Protein AF-W2PK69-F1 (afdb_monomer)

Nearest PDB structures (foldseek):
  5w3t-assembly1_A  TM=4.154E-01  e=2.601E-01  Ralstonia solanacearum
  5w3t-assembly3_C  TM=4.074E-01  e=2.775E-01  Ralstonia solanacearum
  5w3y-assembly3_C  TM=3.933E-01  e=2.437E-01  Ralstonia solanacearum
  5w3x-assembly1_A  TM=3.994E-01  e=4.367E-01  Ralstonia solanacearum
  8v41-assembly1_A  TM=4.795E-01  e=4.503E+00  Clostridioides difficile

Secondary structure (DSSP, 8-state):
-EEEEETTTEEEEEEEEGGGTEEEEE-TT--HHHHHHHHHHHHHHHHHH-TTPEEEEE-SSPP-SSS-HHHHHHHHHHHHHSTT-----SHHHHHHHHHHHHHHHHHS-PPP---HHHHHHHHHHHHHHT-PPPP---------------------------

Foldseek 3Di:
DDWDDDPVAAIWDWDQDPVQLEIETEGLAPDDVRSVVRQVVSVCVCVVPSVVHYYYYDPPPHDDPRHCRVLVRVVVVCPSVDPPPDSPPPPVVSVVSVVQVVCCVVPVDGDDDDDPVVVVVVVVVVVVVPDDDDPDDDDDDDDDDDDDDDDDDDDDDDDDDD

Mean predicted aligned error: 14.49 Å

InterPro domains:
  IPR003653 Ulp1 protease family, C-terminal catalytic domain [PF02902] (4-88)
  IPR038765 Papain-like cysteine peptidase superfamily [SSF54001] (2-108)

pLDDT: mean 77.82, std 23.51, range [29.45, 98.5]

Solvent-accessible surface area (backbone atoms only — not comparable to full-atom values): 10352 Å² total; per-residue (Å²): 114,46,80,43,74,44,92,91,72,48,42,31,30,37,40,69,41,74,95,76,36,34,33,37,25,36,31,28,73,67,44,66,75,60,42,49,54,35,49,52,54,50,48,51,50,22,74,75,76,36,71,86,38,49,82,40,84,50,75,79,76,64,61,86,80,90,75,53,35,62,60,48,45,52,46,54,56,48,49,75,73,38,83,87,55,81,87,71,72,48,73,69,46,46,53,51,50,54,49,51,51,53,48,23,74,75,64,78,44,83,76,84,82,83,51,77,70,54,56,54,50,54,53,50,52,52,54,59,73,65,57,72,80,80,80,82,79,79,87,77,90,83,84,90,86,88,84,88,83,91,79,90,86,81,84,85,92,80,83,85,89,135

Sequence (162 aa):
MVTLNFSNFHWCCVVIKVKEKRIYFYDPLNQGPYMNAAVDVATNLKISGLQDYDVIPQNNPLQFDGYSYGVYVCWMFIHKVVPGSPVDTSDKSLTRRRFNLFFYLLTSRLLPFEGPLQQTQLTQATRRKTRRPRAATRRFHRRRSRIKSISKAAAYALASLI

Organism: Phytophthora nicotianae (strain INRA-310) (NCBI:txid761204)

Structure (mmCIF, N/CA/C/O backbone):
data_AF-W2PK69-F1
#
_entry.id   AF-W2PK69-F1
#
loop_
_atom_site.group_PDB
_atom_site.id
_atom_site.type_symbol
_atom_site.label_atom_id
_atom_site.label_alt_id
_atom_site.label_comp_id
_atom_site.label_asym_id
_atom_site.label_entity_id
_atom_site.label_seq_id
_atom_site.pdbx_PDB_ins_code
_atom_site.Cartn_x
_atom_site.Cartn_y
_atom_site.Cartn_z
_atom_site.occupancy
_atom_site.B_iso_or_equiv
_atom_site.auth_seq_id
_atom_site.auth_comp_id
_atom_site.auth_asym_id
_atom_site.auth_atom_id
_atom_site.pdbx_PDB_model_num
ATOM 1 N N . MET A 1 1 ? -7.468 -5.101 4.036 1.00 92.06 1 MET A N 1
ATOM 2 C CA . MET A 1 1 ? -6.425 -4.493 3.180 1.00 92.06 1 MET A CA 1
ATOM 3 C C . MET A 1 1 ? -7.120 -3.987 1.939 1.00 92.06 1 MET A C 1
ATOM 5 O O . MET A 1 1 ? -7.999 -4.690 1.460 1.00 92.06 1 MET A O 1
ATOM 9 N N . VAL A 1 2 ? -6.782 -2.793 1.467 1.00 94.88 2 VAL A N 1
ATOM 10 C CA . VAL A 1 2 ? -7.432 -2.156 0.318 1.00 94.88 2 VAL A CA 1
ATOM 11 C C . VAL A 1 2 ? -6.346 -1.615 -0.600 1.00 94.88 2 VAL A C 1
ATOM 13 O O . VAL A 1 2 ? -5.473 -0.872 -0.153 1.00 94.88 2 VAL A O 1
ATOM 16 N N . THR A 1 3 ? -6.380 -2.007 -1.867 1.00 95.44 3 THR A N 1
ATOM 17 C CA . THR A 1 3 ? -5.537 -1.435 -2.919 1.00 95.44 3 THR A CA 1
ATOM 18 C C . THR A 1 3 ? -6.267 -0.269 -3.570 1.00 95.44 3 THR A C 1
ATOM 20 O O . THR A 1 3 ? -7.449 -0.394 -3.883 1.00 95.44 3 THR A O 1
ATOM 23 N N . LEU A 1 4 ? -5.566 0.834 -3.804 1.00 96.38 4 LEU A N 1
ATOM 24 C CA . LEU A 1 4 ? -6.075 2.003 -4.515 1.00 96.38 4 LEU A CA 1
ATOM 25 C C . LEU A 1 4 ? -5.355 2.085 -5.856 1.00 96.38 4 LEU A C 1
ATOM 27 O O . LEU A 1 4 ? -4.126 2.077 -5.877 1.00 96.38 4 LEU A O 1
ATOM 31 N N . ASN A 1 5 ? -6.112 2.133 -6.949 1.00 95.94 5 ASN A N 1
ATOM 32 C CA . ASN A 1 5 ? -5.576 2.295 -8.295 1.00 95.94 5 ASN A CA 1
ATOM 33 C C . ASN A 1 5 ? -5.953 3.679 -8.825 1.00 95.94 5 ASN A C 1
ATOM 35 O O . ASN A 1 5 ? -7.130 4.041 -8.814 1.00 95.94 5 ASN A O 1
ATOM 39 N N . PHE A 1 6 ? -4.961 4.418 -9.309 1.00 93.62 6 PHE A N 1
ATOM 40 C CA . PHE A 1 6 ? -5.146 5.716 -9.940 1.00 93.62 6 PHE A CA 1
ATOM 41 C C . PHE A 1 6 ? -4.736 5.651 -11.406 1.00 93.62 6 PHE A C 1
ATOM 43 O O . PHE A 1 6 ? -3.643 5.191 -11.752 1.00 93.62 6 PHE A O 1
ATOM 50 N N . SER A 1 7 ? -5.627 6.138 -12.270 1.00 91.62 7 SER A N 1
ATOM 51 C CA . SER A 1 7 ? -5.408 6.232 -13.718 1.00 91.62 7 SER A CA 1
ATOM 52 C C . SER A 1 7 ? -5.008 4.905 -14.379 1.00 91.62 7 SER A C 1
ATOM 54 O O . SER A 1 7 ? -4.275 4.908 -15.363 1.00 91.62 7 SER A O 1
ATOM 56 N N . ASN A 1 8 ? -5.455 3.765 -13.834 1.00 89.69 8 ASN A N 1
ATOM 57 C CA . ASN A 1 8 ? -5.090 2.416 -14.288 1.00 89.69 8 ASN A CA 1
ATOM 58 C C . ASN A 1 8 ? -3.577 2.140 -14.299 1.00 89.69 8 ASN A C 1
ATOM 60 O O . ASN A 1 8 ? -3.120 1.221 -14.976 1.00 89.69 8 ASN A O 1
ATOM 64 N N . PHE A 1 9 ? -2.799 2.911 -13.538 1.00 90.19 9 PHE A N 1
ATOM 65 C CA . PHE A 1 9 ? -1.342 2.867 -13.573 1.00 90.19 9 PHE A CA 1
ATOM 66 C C . PHE A 1 9 ? -0.745 2.859 -12.173 1.00 90.19 9 PHE A C 1
ATOM 68 O O . PHE A 1 9 ? -0.004 1.948 -11.828 1.00 90.19 9 PHE A O 1
ATOM 75 N N . HIS A 1 10 ? -1.072 3.844 -11.343 1.00 94.94 10 HIS A N 1
ATOM 76 C CA . HIS A 1 10 ? -0.417 4.013 -10.052 1.00 94.94 10 HIS A CA 1
ATOM 77 C C . HIS A 1 10 ? -1.154 3.260 -8.947 1.00 94.94 10 HIS A C 1
ATOM 79 O O . HIS A 1 10 ? -2.383 3.300 -8.887 1.00 94.94 10 HIS A O 1
ATOM 85 N N . TRP A 1 11 ? -0.415 2.595 -8.056 1.00 96.06 11 TRP A N 1
ATOM 86 C CA . TRP A 1 11 ? -1.005 1.831 -6.957 1.00 96.06 11 TRP A CA 1
ATOM 87 C C . TRP A 1 11 ? -0.528 2.313 -5.591 1.00 96.06 11 TRP A C 1
ATOM 89 O O . TRP A 1 11 ? 0.669 2.349 -5.314 1.00 96.06 11 TRP A O 1
ATOM 99 N N . CYS A 1 12 ? -1.489 2.560 -4.705 1.00 96.75 12 CYS A N 1
ATOM 100 C CA . CYS A 1 12 ? -1.282 2.813 -3.279 1.00 96.75 12 CYS A CA 1
ATOM 101 C C . CYS A 1 12 ? -2.123 1.835 -2.459 1.00 96.75 12 CYS A C 1
ATOM 103 O O . CYS A 1 12 ? -2.856 1.002 -3.004 1.00 96.75 12 CYS A O 1
ATOM 105 N N . CYS A 1 13 ? -2.051 1.914 -1.132 1.00 97.44 13 CYS A N 1
ATOM 106 C CA . CYS A 1 13 ? -2.893 1.067 -0.301 1.00 97.44 13 CYS A CA 1
ATOM 107 C C . CYS A 1 13 ? -3.249 1.643 1.066 1.00 97.44 13 CYS A C 1
ATOM 109 O O . CYS A 1 13 ? -2.579 2.526 1.602 1.00 97.44 13 CYS A O 1
ATOM 111 N N . VAL A 1 14 ? -4.303 1.057 1.636 1.00 97.94 14 VAL A N 1
ATOM 112 C CA . VAL A 1 14 ? -4.736 1.234 3.021 1.00 97.94 14 VAL A CA 1
ATOM 113 C C . VAL A 1 14 ? -4.767 -0.133 3.714 1.00 97.94 14 VAL A C 1
ATOM 115 O O . VAL A 1 14 ? -5.295 -1.121 3.190 1.00 97.94 14 VAL A O 1
ATOM 118 N N . VAL A 1 15 ? -4.203 -0.220 4.917 1.00 97.00 15 VAL A N 1
ATOM 119 C CA . VAL A 1 15 ? -4.159 -1.438 5.734 1.00 97.00 15 VAL A CA 1
ATOM 120 C C . VAL A 1 15 ? -4.773 -1.174 7.099 1.00 97.00 15 VAL A C 1
ATOM 122 O O . VAL A 1 15 ? -4.237 -0.412 7.894 1.00 97.00 15 VAL A O 1
ATOM 125 N N . ILE A 1 16 ? -5.863 -1.874 7.401 1.00 97.25 16 ILE A N 1
ATOM 126 C CA . ILE A 1 16 ? -6.525 -1.816 8.704 1.00 97.25 16 ILE A CA 1
ATOM 127 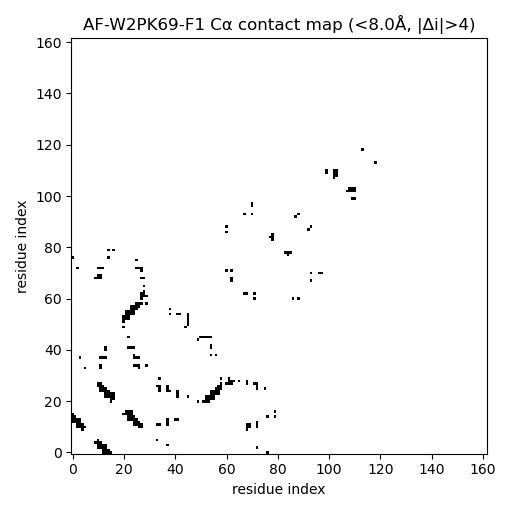C C . ILE A 1 16 ? -5.981 -2.947 9.581 1.00 97.25 16 ILE A C 1
ATOM 129 O O . ILE A 1 16 ? -6.081 -4.126 9.234 1.00 97.25 16 ILE A O 1
ATOM 133 N N . LYS A 1 17 ? -5.412 -2.582 10.726 1.00 96.00 17 LYS A N 1
ATOM 134 C CA . LYS A 1 17 ? -4.896 -3.469 11.769 1.00 96.00 17 LYS A CA 1
ATOM 135 C C . LYS A 1 17 ? -5.843 -3.425 12.964 1.00 96.00 17 LYS A C 1
ATOM 137 O O . LYS A 1 17 ? -5.665 -2.644 13.891 1.00 96.00 17 LYS A O 1
ATOM 142 N N . VAL A 1 18 ? -6.844 -4.303 12.930 1.00 94.75 18 VAL A N 1
ATOM 143 C CA . VAL A 1 18 ? -7.965 -4.327 13.887 1.00 94.75 18 VAL A CA 1
ATOM 144 C C . VAL A 1 18 ? -7.496 -4.449 15.340 1.00 94.75 18 VAL A C 1
ATOM 146 O O . VAL A 1 18 ? -7.863 -3.635 16.178 1.00 94.75 18 VAL A O 1
ATOM 149 N N . LYS A 1 19 ? -6.620 -5.418 15.638 1.00 94.50 19 LYS A N 1
ATOM 150 C CA . LYS A 1 19 ? -6.130 -5.654 17.011 1.00 94.50 19 LYS A CA 1
ATOM 151 C C . LYS A 1 19 ? -5.357 -4.472 17.600 1.00 94.50 19 LYS A C 1
ATOM 153 O O . LYS A 1 19 ? -5.352 -4.299 18.808 1.00 94.50 19 LYS A O 1
ATOM 158 N N . GLU A 1 20 ? -4.688 -3.697 16.752 1.00 95.81 20 GLU A N 1
ATOM 159 C CA . GLU A 1 20 ? -3.878 -2.549 17.172 1.00 95.81 20 GLU A CA 1
ATOM 160 C C . GLU A 1 20 ? -4.655 -1.234 17.079 1.00 95.81 20 GLU A C 1
ATOM 162 O O . GLU A 1 20 ? -4.102 -0.203 17.437 1.00 95.81 20 GLU A O 1
ATOM 167 N N . LYS A 1 21 ? -5.901 -1.266 16.580 1.00 97.94 21 LYS A N 1
ATOM 168 C CA . LYS A 1 21 ? -6.717 -0.085 16.275 1.00 97.94 21 LYS A CA 1
ATOM 169 C C . LYS A 1 21 ? -5.968 0.930 15.408 1.00 97.94 21 LYS A C 1
ATOM 171 O O . LYS A 1 21 ? -5.858 2.104 15.733 1.00 97.94 21 LYS A O 1
ATOM 176 N N . ARG A 1 22 ? -5.396 0.465 14.295 1.00 97.94 22 ARG A N 1
ATOM 177 C CA . ARG A 1 22 ? -4.608 1.309 13.379 1.00 97.94 22 ARG A CA 1
ATOM 178 C C . ARG A 1 22 ? -5.068 1.180 11.940 1.00 97.94 22 ARG A C 1
ATOM 180 O O . ARG A 1 22 ? -5.367 0.082 11.473 1.00 97.94 22 ARG A O 1
ATOM 187 N N . ILE A 1 23 ? -5.059 2.294 11.226 1.00 98.31 23 ILE A N 1
ATOM 188 C CA . ILE A 1 23 ? -5.270 2.397 9.787 1.00 98.31 23 ILE A CA 1
ATOM 189 C C . ILE A 1 23 ? -3.983 2.961 9.191 1.00 98.31 23 ILE A C 1
ATOM 191 O O . ILE A 1 23 ? -3.649 4.125 9.380 1.00 98.31 23 ILE A O 1
ATOM 195 N N . TYR A 1 24 ? -3.238 2.128 8.479 1.00 97.75 24 TYR A N 1
ATOM 196 C CA . TYR A 1 24 ? -2.051 2.555 7.752 1.00 97.75 24 TYR A CA 1
ATOM 197 C C . TYR A 1 24 ? -2.427 2.961 6.336 1.00 97.75 24 TYR A C 1
ATOM 199 O O . TYR A 1 24 ? -3.192 2.247 5.693 1.00 97.75 24 TYR A O 1
ATOM 207 N N . PHE A 1 25 ? -1.841 4.033 5.824 1.00 97.88 25 PHE A N 1
ATOM 208 C CA . PHE A 1 25 ? -1.912 4.380 4.406 1.00 97.88 25 PHE A CA 1
ATOM 209 C C . PHE A 1 25 ? -0.505 4.509 3.833 1.00 97.88 25 PHE A C 1
ATOM 211 O O . PHE A 1 25 ? 0.439 4.859 4.545 1.00 97.88 25 PHE A O 1
ATOM 218 N N . TYR A 1 26 ? -0.350 4.139 2.567 1.00 97.44 26 TYR A N 1
ATOM 219 C CA . TYR A 1 26 ? 0.958 3.989 1.953 1.00 97.44 26 TYR A CA 1
ATOM 220 C C . TYR A 1 26 ? 0.900 4.218 0.449 1.00 97.44 26 TYR A C 1
ATOM 222 O O . TYR A 1 26 ? 0.177 3.515 -0.261 1.00 97.44 26 TYR A O 1
ATOM 230 N N . ASP A 1 27 ? 1.728 5.144 -0.017 1.00 96.81 27 ASP A N 1
ATOM 231 C CA . ASP A 1 27 ? 2.088 5.298 -1.417 1.00 96.81 27 ASP A CA 1
ATOM 232 C C . ASP A 1 27 ? 3.571 4.928 -1.608 1.00 96.81 27 ASP A C 1
ATOM 234 O O . ASP A 1 27 ? 4.428 5.577 -1.000 1.00 96.81 27 ASP A O 1
ATOM 238 N N . PRO A 1 28 ? 3.908 3.936 -2.454 1.00 95.56 28 PRO A N 1
ATOM 239 C CA . PRO A 1 28 ? 5.293 3.583 -2.756 1.00 95.56 28 PRO A CA 1
ATOM 240 C C . PRO A 1 28 ? 6.163 4.753 -3.227 1.00 95.56 28 PRO A C 1
ATOM 242 O O . PRO A 1 28 ? 7.362 4.748 -2.958 1.00 95.56 28 PRO A O 1
ATOM 245 N N . LEU A 1 29 ? 5.585 5.751 -3.904 1.00 95.00 29 LEU A N 1
ATOM 246 C CA . LEU A 1 29 ? 6.319 6.925 -4.390 1.00 95.00 29 LEU A CA 1
ATOM 247 C C . LEU A 1 29 ? 6.209 8.146 -3.465 1.00 95.00 29 LEU A C 1
ATOM 249 O O . LEU A 1 29 ? 6.861 9.155 -3.731 1.00 95.00 29 LEU A O 1
ATOM 253 N N . ASN A 1 30 ? 5.417 8.064 -2.390 1.00 95.12 30 ASN A N 1
ATOM 254 C CA . ASN A 1 30 ? 5.135 9.166 -1.467 1.00 95.12 30 ASN A CA 1
ATOM 255 C C . ASN A 1 30 ? 4.785 10.494 -2.181 1.00 95.12 30 ASN A C 1
ATOM 257 O O . ASN A 1 30 ? 5.252 11.569 -1.800 1.00 95.12 30 ASN A O 1
ATOM 261 N N . GLN A 1 31 ? 3.989 10.425 -3.249 1.00 93.25 31 GLN A N 1
ATOM 262 C CA . GLN A 1 31 ? 3.549 11.580 -4.021 1.00 93.25 31 GLN A CA 1
ATOM 263 C C . GLN A 1 31 ? 2.282 12.179 -3.415 1.00 93.25 31 GLN A C 1
ATOM 265 O O . GLN A 1 31 ? 1.315 11.477 -3.118 1.00 93.25 31 GLN A O 1
ATOM 270 N N . GLY A 1 32 ? 2.275 13.509 -3.287 1.00 95.44 32 GLY A N 1
ATOM 271 C CA . GLY A 1 32 ? 1.202 14.270 -2.643 1.00 95.44 32 GLY A CA 1
ATOM 272 C C . GLY A 1 32 ? -0.215 13.886 -3.089 1.00 95.44 32 GLY A C 1
ATOM 273 O O . GLY A 1 32 ? -1.021 13.554 -2.225 1.00 95.44 32 GLY A O 1
ATOM 274 N N . PRO A 1 33 ? -0.536 13.853 -4.400 1.00 95.44 33 PRO A N 1
ATOM 275 C CA . PRO A 1 33 ? -1.891 13.536 -4.857 1.00 95.44 33 PRO A CA 1
ATOM 276 C C . PRO A 1 33 ? -2.395 12.168 -4.385 1.00 95.44 33 PRO A C 1
ATOM 278 O O . PRO A 1 33 ? -3.537 12.041 -3.944 1.00 95.44 33 PRO A O 1
ATOM 281 N N . TYR A 1 34 ? -1.540 11.146 -4.430 1.00 95.75 34 TYR A N 1
ATOM 282 C CA . TYR A 1 34 ? -1.933 9.787 -4.070 1.00 95.75 34 TYR A CA 1
ATOM 283 C C . TYR A 1 34 ? -1.921 9.558 -2.560 1.00 95.75 34 TYR A C 1
ATOM 285 O O . TYR A 1 34 ? -2.780 8.846 -2.039 1.00 95.75 34 TYR A O 1
ATOM 293 N N . MET A 1 35 ? -1.002 10.211 -1.846 1.00 96.25 35 MET A N 1
ATOM 294 C CA . MET A 1 35 ? -1.008 10.243 -0.384 1.00 96.25 35 MET A CA 1
ATOM 295 C C . MET A 1 35 ? -2.265 10.924 0.157 1.00 96.25 35 MET A C 1
ATOM 297 O O . MET A 1 35 ? -2.877 10.386 1.078 1.00 96.25 35 MET A O 1
ATOM 301 N N . ASN A 1 36 ? -2.692 12.036 -0.451 1.00 97.25 36 ASN A N 1
ATOM 302 C CA . ASN A 1 36 ? -3.932 12.731 -0.104 1.00 97.25 36 ASN A CA 1
ATOM 303 C C . ASN A 1 36 ? -5.147 11.818 -0.304 1.00 97.25 36 ASN A C 1
ATOM 305 O O . ASN A 1 36 ? -5.924 11.603 0.618 1.00 97.25 36 ASN A O 1
ATOM 309 N N . ALA A 1 37 ? -5.251 11.168 -1.464 1.00 96.44 37 ALA A N 1
ATOM 310 C CA . ALA A 1 37 ? -6.337 10.224 -1.707 1.00 96.44 37 ALA A CA 1
ATOM 311 C C . ALA A 1 37 ? -6.324 9.038 -0.719 1.00 96.44 37 ALA A C 1
ATOM 313 O O . ALA A 1 37 ? -7.372 8.602 -0.241 1.00 96.44 37 ALA A O 1
ATOM 314 N N . ALA A 1 38 ? -5.145 8.513 -0.372 1.00 97.50 38 ALA A N 1
ATOM 315 C CA . ALA A 1 38 ? -5.028 7.408 0.575 1.00 97.50 38 ALA A CA 1
ATOM 316 C C . ALA A 1 38 ? -5.389 7.819 2.015 1.00 97.50 38 ALA A C 1
ATOM 318 O O . ALA A 1 38 ? -6.050 7.045 2.716 1.00 97.50 38 ALA A O 1
ATOM 319 N N . VAL A 1 39 ? -5.003 9.024 2.458 1.00 97.88 39 VAL A N 1
ATOM 320 C CA . VAL A 1 39 ? -5.393 9.542 3.779 1.00 97.88 39 VAL A CA 1
ATOM 321 C C . VAL A 1 39 ? -6.871 9.921 3.824 1.00 97.88 39 VAL A C 1
ATOM 323 O O . VAL A 1 39 ? -7.501 9.686 4.852 1.00 97.88 39 VAL A O 1
ATOM 326 N N . ASP A 1 40 ? -7.462 10.394 2.726 1.00 98.06 40 ASP A N 1
ATOM 327 C CA . ASP A 1 40 ? -8.901 10.663 2.642 1.00 98.06 40 ASP A CA 1
ATOM 328 C C . ASP A 1 40 ? -9.705 9.372 2.816 1.00 98.06 40 ASP A C 1
ATOM 330 O O . ASP A 1 40 ? -10.645 9.321 3.612 1.00 98.06 40 ASP A O 1
ATOM 334 N N . VAL A 1 41 ? -9.301 8.285 2.149 1.00 97.94 41 VAL A N 1
ATOM 335 C CA . VAL A 1 41 ? -9.912 6.960 2.347 1.00 97.94 41 VAL A CA 1
ATOM 336 C C . VAL A 1 41 ? -9.733 6.487 3.793 1.00 97.94 41 VAL A C 1
ATOM 338 O O . VAL A 1 41 ? -10.694 6.040 4.420 1.00 97.94 41 VAL A O 1
ATOM 341 N N . ALA A 1 42 ? -8.526 6.602 4.355 1.00 98.12 42 ALA A N 1
ATOM 342 C CA . ALA A 1 42 ? -8.255 6.199 5.736 1.00 98.12 42 ALA A CA 1
ATOM 343 C C . ALA A 1 42 ? -9.072 7.007 6.761 1.00 98.12 42 ALA A C 1
ATOM 345 O O . ALA A 1 42 ? -9.591 6.446 7.728 1.00 98.12 42 ALA A O 1
ATOM 346 N N . THR A 1 43 ? -9.227 8.309 6.528 1.00 98.38 43 THR A N 1
ATOM 347 C CA . THR A 1 43 ? -9.997 9.222 7.379 1.00 98.38 43 THR A CA 1
ATOM 348 C C . THR A 1 43 ? -11.487 8.924 7.289 1.00 98.38 43 THR A C 1
ATOM 350 O O . THR A 1 43 ? -12.144 8.835 8.324 1.00 98.38 43 THR A O 1
ATOM 353 N N . ASN A 1 44 ? -12.011 8.670 6.086 1.00 98.12 44 ASN A N 1
ATOM 354 C CA . ASN A 1 44 ? -13.400 8.249 5.899 1.00 98.12 44 ASN A CA 1
ATOM 355 C C . ASN A 1 44 ? -13.708 6.955 6.664 1.00 98.12 44 ASN A C 1
ATOM 357 O O . ASN A 1 44 ? -14.736 6.865 7.337 1.00 98.12 44 ASN A O 1
ATOM 361 N N . LEU A 1 45 ? -12.800 5.974 6.633 1.00 97.81 45 LEU A N 1
ATOM 362 C CA . LEU A 1 45 ? -12.936 4.740 7.415 1.00 97.81 45 LEU A CA 1
ATOM 363 C C . LEU A 1 45 ? -12.950 5.009 8.927 1.00 97.81 45 LEU A C 1
ATOM 365 O O . LEU A 1 45 ? -13.765 4.427 9.643 1.00 97.81 45 LEU A O 1
ATOM 369 N N . LYS A 1 46 ? -12.083 5.909 9.410 1.00 98.06 46 LYS A N 1
ATOM 370 C CA . LYS A 1 46 ? -12.057 6.335 10.816 1.00 98.06 46 LYS A CA 1
ATOM 371 C C . LYS A 1 46 ? -13.399 6.931 11.243 1.00 98.06 46 LYS A C 1
ATOM 373 O O . LYS A 1 46 ? -14.006 6.442 12.190 1.00 98.06 46 LYS A O 1
ATOM 378 N N . ILE A 1 47 ? -13.897 7.944 10.537 1.00 97.88 47 ILE A N 1
ATOM 379 C CA . ILE A 1 47 ? -15.124 8.649 10.947 1.00 97.88 47 ILE A CA 1
ATOM 380 C C . ILE A 1 47 ? -16.392 7.794 10.792 1.00 97.88 47 ILE A C 1
ATOM 382 O O . ILE A 1 47 ? -17.326 7.950 11.576 1.00 97.88 47 ILE A O 1
ATOM 386 N N . SER A 1 48 ? -16.408 6.855 9.839 1.00 96.81 48 SER A N 1
ATOM 387 C CA . SER A 1 48 ? -17.598 6.049 9.514 1.00 96.81 48 SER A CA 1
ATOM 388 C C . SER A 1 48 ? -17.805 4.825 10.414 1.00 96.81 48 SER A C 1
ATOM 390 O O . SER A 1 48 ? -18.829 4.159 10.299 1.00 96.81 48 SER A O 1
ATOM 392 N N . GLY A 1 49 ? -16.859 4.494 11.299 1.00 96.19 49 GLY A N 1
ATOM 393 C CA . GLY A 1 49 ? -17.015 3.330 12.183 1.00 96.19 49 GLY A CA 1
ATOM 394 C C . GLY A 1 49 ? -15.761 2.835 12.898 1.00 96.19 49 GLY A C 1
ATOM 395 O O . GLY A 1 49 ? -15.847 1.863 13.642 1.00 96.19 49 GLY A O 1
ATOM 396 N N . LEU A 1 50 ? -14.604 3.464 12.676 1.00 97.56 50 LEU A N 1
ATOM 397 C CA . LEU A 1 50 ? -13.339 3.130 13.338 1.00 97.56 50 LEU A CA 1
ATOM 398 C C . LEU A 1 50 ? -12.818 4.343 14.126 1.00 97.56 50 LEU A C 1
ATOM 400 O O . LEU A 1 50 ? -11.646 4.702 14.017 1.00 97.56 50 LEU A O 1
ATOM 404 N N . GLN A 1 51 ? -13.696 5.030 14.867 1.00 97.88 51 GLN A N 1
ATOM 405 C CA . GLN A 1 51 ? -13.411 6.358 15.429 1.00 97.88 51 GLN A CA 1
ATOM 406 C C . GLN A 1 51 ? -12.233 6.350 16.414 1.00 97.88 51 GLN A C 1
ATOM 408 O O . GLN A 1 51 ? -11.505 7.338 16.522 1.00 97.88 51 GLN A O 1
ATOM 413 N N . ASP A 1 52 ? -12.018 5.227 17.093 1.00 97.81 52 ASP A N 1
ATOM 414 C CA . ASP A 1 52 ? -10.940 5.001 18.052 1.00 97.81 52 ASP A CA 1
ATOM 415 C C . ASP A 1 52 ? -9.636 4.487 17.414 1.00 97.81 52 ASP A C 1
ATOM 417 O O . ASP A 1 52 ? -8.706 4.137 18.139 1.00 97.81 52 ASP A O 1
ATOM 421 N N . TYR A 1 53 ? -9.544 4.435 16.077 1.00 98.50 53 TYR A N 1
ATOM 422 C CA . TYR A 1 53 ? -8.342 3.985 15.373 1.00 98.50 53 TYR A CA 1
ATOM 423 C C . TYR A 1 53 ? -7.396 5.143 15.052 1.00 98.50 53 TYR A C 1
ATOM 425 O O . TYR A 1 53 ? -7.828 6.223 14.648 1.00 98.50 53 TYR A O 1
ATOM 433 N N . ASP A 1 54 ? -6.091 4.899 15.114 1.00 98.38 54 ASP A N 1
ATOM 434 C CA . ASP A 1 54 ? -5.069 5.845 14.658 1.00 98.38 54 ASP A CA 1
ATOM 435 C C . ASP A 1 54 ? -4.846 5.740 13.146 1.00 98.38 54 ASP A C 1
ATOM 437 O O . ASP A 1 54 ? -4.663 4.643 12.615 1.00 98.38 54 ASP A O 1
ATOM 441 N N . VAL A 1 55 ? -4.802 6.878 12.447 1.00 98.31 55 VAL A N 1
ATOM 442 C CA . VAL A 1 55 ? -4.459 6.951 11.017 1.00 98.31 55 VAL A CA 1
ATOM 443 C C . VAL A 1 55 ? -2.971 7.271 10.889 1.00 98.31 55 VAL A C 1
ATOM 445 O O . VAL A 1 55 ? -2.519 8.305 11.373 1.00 98.31 55 VAL A O 1
ATOM 448 N N . ILE A 1 56 ? -2.197 6.376 10.270 1.00 97.88 56 ILE A N 1
ATOM 449 C CA . ILE A 1 56 ? -0.729 6.408 10.315 1.00 97.88 56 ILE A CA 1
ATOM 450 C C . ILE A 1 56 ? -0.140 6.337 8.895 1.00 97.88 56 ILE A C 1
ATOM 452 O O . ILE A 1 56 ? -0.320 5.318 8.217 1.00 97.88 56 ILE A O 1
ATOM 456 N N . PRO A 1 57 ? 0.622 7.353 8.443 1.00 97.00 57 PRO A N 1
ATOM 457 C CA . PRO A 1 57 ? 1.332 7.287 7.169 1.00 97.00 57 PRO A CA 1
ATOM 458 C C . PRO A 1 57 ? 2.434 6.233 7.210 1.00 97.00 57 PRO A C 1
ATOM 460 O O . PRO A 1 57 ? 3.050 5.979 8.248 1.00 97.00 57 PRO A O 1
ATOM 463 N N . GLN A 1 58 ? 2.726 5.630 6.066 1.00 95.25 58 GLN A N 1
ATOM 464 C CA . GLN A 1 58 ? 3.909 4.805 5.863 1.00 95.25 58 GLN A CA 1
ATOM 465 C C . GLN A 1 58 ? 4.764 5.416 4.758 1.00 95.25 58 GLN A C 1
ATOM 467 O O . GLN A 1 58 ? 4.247 5.852 3.736 1.00 95.25 58 GLN A O 1
ATOM 472 N N . ASN A 1 59 ? 6.074 5.426 4.973 1.00 91.69 59 ASN A N 1
ATOM 473 C CA . ASN A 1 59 ? 7.050 6.022 4.062 1.00 91.69 59 ASN A CA 1
ATOM 474 C C . ASN A 1 59 ? 8.287 5.136 3.857 1.00 91.69 59 ASN A C 1
ATOM 476 O O . ASN A 1 59 ? 9.270 5.585 3.282 1.00 91.69 59 ASN A O 1
ATOM 480 N N . ASN A 1 60 ? 8.275 3.899 4.359 1.00 88.62 60 ASN A N 1
ATOM 481 C CA . ASN A 1 60 ? 9.410 2.995 4.260 1.00 88.62 60 ASN A CA 1
ATOM 482 C C . ASN A 1 60 ? 8.923 1.583 3.913 1.00 88.62 60 ASN A C 1
ATOM 484 O O . ASN A 1 60 ? 8.092 1.040 4.652 1.00 88.62 60 ASN A O 1
ATOM 488 N N . PRO A 1 61 ? 9.434 0.979 2.829 1.00 91.19 61 PRO A N 1
ATOM 489 C CA . PRO A 1 61 ? 10.420 1.503 1.879 1.00 91.19 61 PRO A CA 1
ATOM 490 C C . PRO A 1 61 ? 9.796 2.460 0.856 1.00 91.19 61 PRO A C 1
ATOM 492 O O . PRO A 1 61 ? 8.597 2.396 0.604 1.00 91.19 61 PRO A O 1
ATOM 495 N N . LEU A 1 62 ? 10.601 3.339 0.257 1.00 93.06 62 LEU A N 1
ATOM 496 C CA . LEU A 1 62 ? 10.200 4.097 -0.931 1.00 93.06 62 LEU A CA 1
ATOM 497 C C . LEU A 1 62 ? 10.653 3.361 -2.187 1.00 93.06 62 LEU A C 1
ATOM 499 O O . LEU A 1 62 ? 11.712 2.726 -2.229 1.00 93.06 62 LEU A O 1
ATOM 503 N N . GLN A 1 63 ? 9.820 3.433 -3.209 1.00 90.81 63 GLN A N 1
ATOM 504 C CA . GLN A 1 63 ? 10.131 2.931 -4.528 1.00 90.81 63 GLN A CA 1
ATOM 505 C C . GLN A 1 63 ? 11.093 3.879 -5.244 1.00 90.81 63 GLN A C 1
ATOM 507 O O . GLN A 1 63 ? 10.953 5.096 -5.171 1.00 90.81 63 GLN A O 1
ATOM 512 N N . PHE A 1 64 ? 12.041 3.302 -5.983 1.00 89.44 64 PHE A N 1
ATOM 513 C CA . PHE A 1 64 ? 13.041 4.050 -6.751 1.00 89.44 64 PHE A CA 1
ATOM 514 C C . PHE A 1 64 ? 12.992 3.787 -8.267 1.00 89.44 64 PHE A C 1
ATOM 516 O O . PHE A 1 64 ? 13.629 4.511 -9.021 1.00 89.44 64 PHE A O 1
ATOM 523 N N . ASP A 1 65 ? 12.258 2.768 -8.732 1.00 89.88 65 ASP A N 1
ATOM 524 C CA . ASP A 1 65 ? 12.333 2.287 -10.122 1.00 89.88 65 ASP A CA 1
ATOM 525 C C . ASP A 1 65 ? 11.170 2.724 -11.035 1.00 89.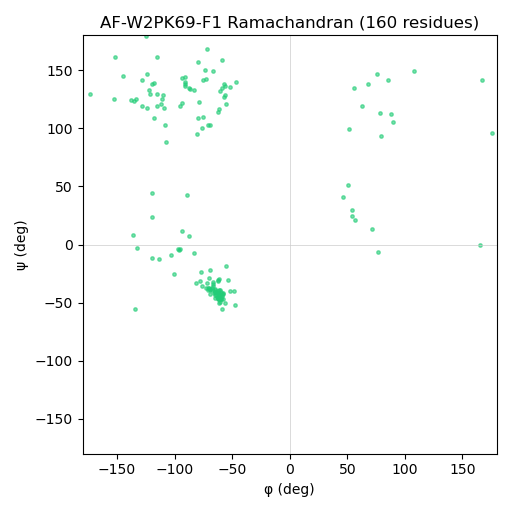88 65 ASP A C 1
ATOM 527 O O . ASP A 1 65 ? 11.232 2.517 -12.240 1.00 89.88 65 ASP A O 1
ATOM 531 N N . GLY A 1 66 ? 10.107 3.329 -10.497 1.00 88.19 66 GLY A N 1
ATOM 532 C CA . GLY A 1 66 ? 8.963 3.837 -11.270 1.00 88.19 66 GLY A CA 1
ATOM 533 C C . GLY A 1 66 ? 7.948 2.801 -11.789 1.00 88.19 66 GLY A C 1
ATOM 534 O O . GLY A 1 66 ? 6.893 3.201 -12.270 1.00 88.19 66 GLY A O 1
ATOM 535 N N . TYR A 1 67 ? 8.186 1.489 -11.651 1.00 90.56 67 TYR A N 1
ATOM 536 C CA . TYR A 1 67 ? 7.268 0.437 -12.142 1.00 90.56 67 TYR A CA 1
ATOM 537 C C . TYR A 1 67 ? 6.951 -0.698 -11.146 1.00 90.56 67 TYR A C 1
ATOM 539 O O . TYR A 1 67 ? 6.143 -1.576 -11.439 1.00 90.56 67 TYR A O 1
ATOM 547 N N . SER A 1 68 ? 7.545 -0.706 -9.952 1.00 93.44 68 SER A N 1
ATOM 548 C CA . SER A 1 68 ? 7.291 -1.712 -8.911 1.00 93.44 68 SER A CA 1
ATOM 549 C C . SER A 1 68 ? 6.218 -1.359 -7.877 1.00 93.44 68 SER A C 1
ATOM 551 O O . SER A 1 68 ? 6.108 -2.089 -6.893 1.00 93.44 68 SER A O 1
ATOM 553 N N . TYR A 1 69 ? 5.400 -0.318 -8.057 1.00 93.44 69 TYR A N 1
ATOM 554 C CA . TYR A 1 69 ? 4.386 0.100 -7.065 1.00 93.44 69 TYR A CA 1
ATOM 555 C C . TYR A 1 69 ? 3.527 -1.072 -6.552 1.00 93.44 69 TYR A C 1
ATOM 557 O O . TYR A 1 69 ? 3.317 -1.211 -5.348 1.00 93.44 69 TYR A O 1
ATOM 565 N N . GLY A 1 70 ? 3.131 -2.002 -7.431 1.00 93.00 70 GLY A N 1
ATOM 566 C CA . GLY A 1 70 ? 2.348 -3.182 -7.056 1.00 93.00 70 GLY A CA 1
ATOM 567 C C . GLY A 1 70 ? 3.113 -4.135 -6.133 1.00 93.00 70 GLY A C 1
ATOM 568 O O . GLY A 1 70 ? 2.559 -4.644 -5.163 1.00 93.00 70 GLY A O 1
ATOM 569 N N . VAL A 1 71 ? 4.417 -4.314 -6.365 1.00 94.00 71 VAL A N 1
ATOM 570 C CA . VAL A 1 71 ? 5.295 -5.128 -5.506 1.00 94.00 71 VAL A CA 1
ATOM 571 C C . VAL A 1 71 ? 5.438 -4.496 -4.124 1.00 94.00 71 VAL A C 1
ATOM 573 O O . VAL A 1 71 ? 5.393 -5.210 -3.123 1.00 94.00 71 VAL A O 1
ATOM 576 N N . TYR A 1 72 ? 5.581 -3.172 -4.056 1.00 94.69 72 TYR A N 1
ATOM 577 C CA . TYR A 1 72 ? 5.683 -2.432 -2.797 1.00 94.69 72 TYR A CA 1
ATOM 578 C C . TYR A 1 72 ? 4.363 -2.462 -2.008 1.00 94.69 72 TYR A C 1
ATOM 580 O O . TYR A 1 72 ? 4.378 -2.664 -0.793 1.00 94.69 72 TYR A O 1
ATOM 588 N N . VAL A 1 73 ? 3.213 -2.365 -2.683 1.00 94.69 73 VAL A N 1
ATOM 589 C CA . VAL A 1 73 ? 1.890 -2.559 -2.064 1.00 94.69 73 VAL A CA 1
ATOM 590 C C . VAL A 1 73 ? 1.732 -3.984 -1.518 1.00 94.69 73 VAL A C 1
ATOM 592 O O . VAL A 1 73 ? 1.352 -4.159 -0.358 1.00 94.69 73 VAL A O 1
ATOM 595 N N . CYS A 1 74 ? 2.094 -5.015 -2.291 1.00 92.69 74 CYS A N 1
ATOM 596 C CA . CYS A 1 74 ? 2.097 -6.400 -1.804 1.00 92.69 74 CYS A CA 1
ATOM 597 C C . CYS A 1 74 ? 3.040 -6.586 -0.607 1.00 92.69 74 CYS A C 1
ATOM 599 O O . CYS A 1 74 ? 2.695 -7.270 0.358 1.00 92.69 74 CYS A O 1
ATOM 601 N N . TRP A 1 75 ? 4.222 -5.966 -0.645 1.00 91.31 75 TRP A N 1
ATOM 602 C CA . TRP A 1 75 ? 5.155 -5.972 0.477 1.00 91.31 75 TRP A CA 1
ATOM 603 C C . TRP A 1 75 ? 4.524 -5.351 1.726 1.00 91.31 75 TRP A C 1
ATOM 605 O O . TRP A 1 75 ? 4.609 -5.958 2.790 1.00 91.31 75 TRP A O 1
ATOM 615 N N . MET A 1 76 ? 3.834 -4.212 1.603 1.00 93.56 76 MET A N 1
ATOM 616 C CA . MET A 1 76 ? 3.176 -3.551 2.733 1.00 93.56 76 MET A CA 1
ATOM 617 C C . MET A 1 76 ? 2.154 -4.480 3.394 1.00 93.56 76 MET A C 1
ATOM 619 O O . MET A 1 76 ? 2.111 -4.598 4.618 1.00 93.56 76 MET A O 1
ATOM 623 N N . PHE A 1 77 ? 1.372 -5.209 2.599 1.00 93.19 77 PHE A N 1
ATOM 624 C CA . PHE A 1 77 ? 0.416 -6.188 3.115 1.00 93.19 77 PHE A CA 1
ATOM 625 C C . PHE A 1 77 ? 1.098 -7.305 3.901 1.00 93.19 77 PHE A C 1
ATOM 627 O O . PHE A 1 77 ? 0.726 -7.558 5.049 1.00 93.19 77 PHE A O 1
ATOM 634 N N . ILE A 1 78 ? 2.130 -7.921 3.321 1.00 90.25 78 IL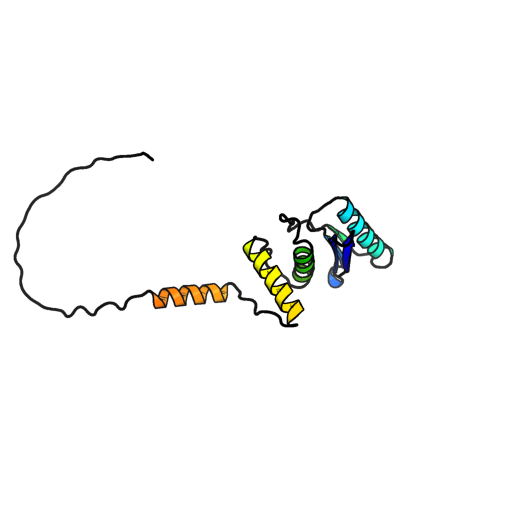E A N 1
ATOM 635 C CA . ILE A 1 78 ? 2.888 -9.004 3.958 1.00 90.25 78 ILE A CA 1
ATOM 636 C C . ILE A 1 78 ? 3.561 -8.506 5.241 1.00 90.25 78 ILE A C 1
ATOM 638 O O . ILE A 1 78 ? 3.443 -9.141 6.285 1.00 90.25 78 ILE A O 1
ATOM 642 N N . HIS A 1 79 ? 4.210 -7.344 5.193 1.00 89.50 79 HIS A N 1
ATOM 643 C CA . HIS A 1 79 ? 4.931 -6.765 6.322 1.00 89.50 79 HIS A CA 1
ATOM 644 C C . HIS A 1 79 ? 4.009 -6.447 7.507 1.00 89.50 79 HIS A C 1
ATOM 646 O O . HIS A 1 79 ? 4.414 -6.552 8.663 1.00 89.50 79 HIS A O 1
ATOM 652 N N . LYS A 1 80 ? 2.741 -6.102 7.252 1.00 90.75 80 LYS A N 1
ATOM 653 C CA . LYS A 1 80 ? 1.768 -5.864 8.326 1.00 90.75 80 LYS A CA 1
ATOM 654 C C . LYS A 1 80 ? 1.237 -7.155 8.952 1.00 90.75 80 LYS A C 1
ATOM 656 O O . LYS A 1 80 ? 0.811 -7.107 10.104 1.00 90.75 80 LYS A O 1
ATOM 661 N N . VAL A 1 81 ? 1.262 -8.295 8.257 1.00 87.19 81 VAL A N 1
ATOM 662 C CA . VAL A 1 81 ? 0.757 -9.577 8.798 1.00 87.19 81 VAL A CA 1
ATOM 663 C C . VAL A 1 81 ? 1.850 -10.510 9.307 1.00 87.19 81 VAL A C 1
ATOM 665 O O . VAL A 1 81 ? 1.568 -11.306 10.198 1.00 87.19 81 VAL A O 1
ATOM 668 N N . VAL A 1 82 ? 3.080 -10.394 8.801 1.00 86.50 82 VAL A N 1
ATOM 669 C CA . VAL A 1 82 ? 4.234 -11.206 9.210 1.00 86.50 82 VAL A CA 1
ATOM 670 C C . VAL A 1 82 ? 5.210 -10.347 10.026 1.00 86.50 82 VAL A C 1
ATOM 672 O O . VAL A 1 82 ? 5.969 -9.565 9.444 1.00 86.50 82 VAL A O 1
ATOM 675 N N . PRO A 1 83 ? 5.228 -10.480 11.367 1.00 79.44 83 PRO A N 1
ATOM 676 C CA . PRO A 1 83 ? 6.197 -9.789 12.212 1.00 79.44 83 PRO A CA 1
ATOM 677 C C . PRO A 1 83 ? 7.636 -10.132 11.810 1.00 79.44 83 PRO A C 1
ATOM 679 O O . PRO A 1 83 ? 7.947 -11.287 11.527 1.00 79.44 83 PRO A O 1
ATOM 682 N N . GLY A 1 84 ? 8.520 -9.132 11.793 1.00 78.69 84 GLY A N 1
ATOM 683 C CA . GLY A 1 84 ? 9.936 -9.330 11.461 1.00 78.69 84 GLY A CA 1
ATOM 684 C C . GLY A 1 84 ? 10.213 -9.635 9.984 1.00 78.69 84 GLY A C 1
ATOM 685 O O . GLY A 1 84 ? 11.323 -10.049 9.653 1.00 78.69 84 GLY A O 1
ATOM 686 N N . SER A 1 85 ? 9.234 -9.440 9.091 1.00 75.50 85 SER 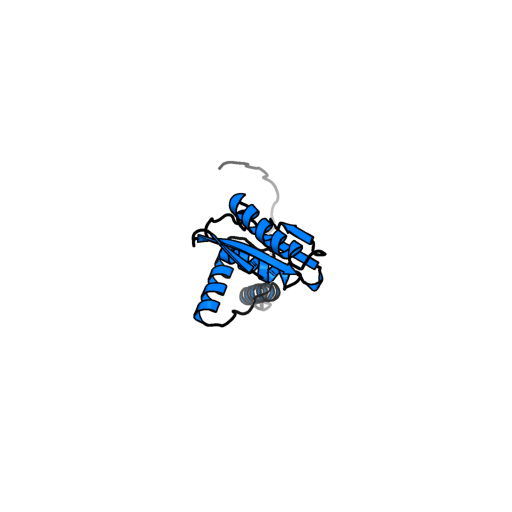A N 1
ATOM 687 C CA . SER A 1 85 ? 9.443 -9.595 7.650 1.00 75.50 85 SER A CA 1
ATOM 688 C C . SER A 1 85 ? 10.595 -8.697 7.166 1.00 75.50 85 SER A C 1
ATOM 690 O O . SER A 1 85 ? 10.551 -7.488 7.400 1.00 75.50 85 SER A O 1
ATOM 692 N N . PRO A 1 86 ? 11.591 -9.234 6.435 1.00 74.31 86 PRO A N 1
ATOM 693 C CA . PRO A 1 86 ? 12.706 -8.442 5.932 1.00 74.31 86 PRO A CA 1
ATOM 694 C C . PRO A 1 86 ? 12.258 -7.290 5.023 1.00 74.31 86 PRO A C 1
ATOM 696 O O . PRO A 1 86 ? 11.470 -7.477 4.084 1.00 74.31 86 PRO A O 1
ATOM 699 N N . VAL A 1 87 ? 12.843 -6.114 5.253 1.00 76.88 87 VAL A N 1
ATOM 700 C CA . VAL A 1 87 ? 12.734 -4.919 4.398 1.00 76.88 87 VAL A CA 1
ATOM 701 C C . VAL A 1 87 ? 13.842 -4.932 3.338 1.00 76.88 87 VAL A C 1
ATOM 703 O O . VAL A 1 87 ? 14.521 -3.941 3.106 1.00 76.88 87 VAL A O 1
ATOM 706 N N . ASP A 1 88 ? 14.105 -6.086 2.721 1.00 82.38 88 ASP A N 1
ATOM 707 C CA . ASP A 1 88 ? 15.013 -6.114 1.574 1.00 82.38 88 ASP A CA 1
ATOM 708 C C . ASP A 1 88 ? 14.244 -5.644 0.336 1.00 82.38 88 ASP A C 1
ATOM 710 O O . ASP A 1 88 ? 13.347 -6.351 -0.152 1.00 82.38 88 ASP A O 1
ATOM 714 N N . THR A 1 89 ? 14.604 -4.441 -0.117 1.00 81.19 89 THR A N 1
ATOM 715 C CA . THR A 1 89 ? 14.147 -3.787 -1.351 1.00 81.19 89 THR A CA 1
ATOM 716 C C . THR A 1 89 ? 15.292 -3.471 -2.312 1.00 81.19 89 THR A C 1
ATOM 718 O O . THR A 1 89 ? 15.174 -2.562 -3.126 1.00 81.19 89 THR A O 1
ATOM 721 N N . SER A 1 90 ? 16.416 -4.188 -2.229 1.00 85.88 90 SER A N 1
ATOM 722 C CA . SER A 1 90 ? 17.456 -4.133 -3.263 1.00 85.88 90 SER A CA 1
ATOM 723 C C . SER A 1 90 ? 16.925 -4.547 -4.646 1.00 85.88 90 SER A C 1
ATOM 725 O O . SER A 1 90 ? 15.964 -5.308 -4.757 1.00 85.88 90 SER A O 1
ATOM 727 N N . ASP A 1 91 ? 17.596 -4.139 -5.726 1.00 84.06 91 ASP A N 1
ATOM 728 C CA . ASP A 1 91 ? 17.234 -4.547 -7.098 1.00 84.06 91 ASP A CA 1
ATOM 729 C C . ASP A 1 91 ? 17.092 -6.065 -7.261 1.00 84.06 91 ASP A C 1
ATOM 731 O O . ASP A 1 91 ? 16.178 -6.571 -7.924 1.00 84.06 91 ASP A O 1
ATOM 735 N N . LYS A 1 92 ? 17.994 -6.814 -6.616 1.00 87.56 92 LYS A N 1
ATOM 736 C CA . LYS A 1 92 ? 17.986 -8.280 -6.633 1.00 87.56 92 LYS A CA 1
ATOM 737 C C . LYS A 1 92 ? 16.736 -8.830 -5.956 1.00 87.56 92 LYS A C 1
ATOM 739 O O . LYS A 1 92 ? 16.114 -9.755 -6.483 1.00 87.56 92 LYS A O 1
ATOM 744 N N . SER A 1 93 ? 16.351 -8.273 -4.810 1.00 87.38 93 SER A N 1
ATOM 745 C CA . SER A 1 93 ? 15.165 -8.734 -4.094 1.00 87.38 93 SER A CA 1
ATOM 746 C C . SER A 1 93 ? 13.878 -8.316 -4.795 1.00 87.38 93 SER A C 1
ATOM 748 O O . SER A 1 93 ? 12.966 -9.136 -4.878 1.00 87.38 93 SER A O 1
ATOM 750 N N . LEU A 1 94 ? 13.809 -7.122 -5.393 1.00 91.25 94 LEU A N 1
ATOM 751 C CA . LEU A 1 94 ? 12.673 -6.711 -6.222 1.00 91.25 94 LEU A CA 1
ATOM 752 C C . LEU A 1 94 ? 12.502 -7.620 -7.439 1.00 91.25 94 LEU A C 1
ATOM 754 O O . LEU A 1 94 ? 11.397 -8.100 -7.687 1.00 91.25 94 LEU A O 1
ATOM 758 N N . THR A 1 95 ? 13.589 -7.940 -8.144 1.00 91.50 95 THR A N 1
ATOM 759 C CA . THR A 1 95 ? 13.558 -8.881 -9.276 1.00 91.50 95 THR A CA 1
ATOM 760 C C . THR A 1 95 ? 13.024 -10.247 -8.842 1.00 91.50 95 THR A C 1
ATOM 762 O O . THR A 1 95 ? 12.105 -10.783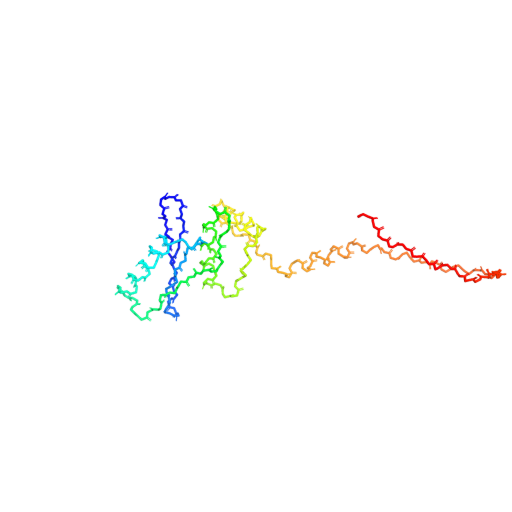 -9.464 1.00 91.50 95 THR A O 1
ATOM 765 N N . ARG A 1 96 ? 13.522 -10.781 -7.717 1.00 90.81 96 ARG A N 1
ATOM 766 C CA . ARG A 1 96 ? 13.025 -12.040 -7.141 1.00 90.81 96 ARG A CA 1
ATOM 767 C C . ARG A 1 96 ? 11.548 -11.950 -6.750 1.00 90.81 96 ARG A C 1
ATOM 769 O O . ARG A 1 96 ? 10.792 -12.872 -7.030 1.00 90.81 96 ARG A O 1
ATOM 776 N N . ARG A 1 97 ? 11.112 -10.855 -6.121 1.00 90.88 97 ARG A N 1
ATOM 777 C CA . ARG A 1 97 ? 9.711 -10.645 -5.712 1.00 90.88 97 ARG A CA 1
ATOM 778 C C . ARG A 1 97 ? 8.775 -10.577 -6.918 1.00 90.88 97 ARG A C 1
ATOM 780 O O . ARG A 1 97 ? 7.729 -11.217 -6.880 1.00 90.88 97 ARG A O 1
ATOM 787 N N . ARG A 1 98 ? 9.160 -9.871 -7.990 1.00 92.44 98 ARG A N 1
ATOM 788 C CA . ARG A 1 98 ? 8.402 -9.830 -9.254 1.00 92.44 98 ARG A CA 1
ATOM 789 C C . ARG A 1 98 ? 8.260 -11.226 -9.852 1.00 92.44 98 ARG A C 1
ATOM 791 O O . ARG A 1 98 ? 7.149 -11.625 -10.180 1.00 92.44 98 ARG A O 1
ATOM 798 N N . PHE A 1 99 ? 9.353 -11.988 -9.916 1.00 92.88 99 PHE A N 1
ATOM 799 C CA . PHE A 1 99 ? 9.315 -13.369 -10.398 1.00 92.88 99 PHE A CA 1
ATOM 800 C C . PHE A 1 99 ? 8.416 -14.261 -9.534 1.00 92.88 99 PHE A C 1
ATOM 802 O O . PHE A 1 99 ? 7.576 -14.975 -10.067 1.00 92.88 99 PHE A O 1
ATOM 809 N N . ASN A 1 100 ? 8.540 -14.189 -8.206 1.00 90.88 100 ASN A N 1
ATOM 810 C CA . ASN A 1 100 ? 7.709 -14.970 -7.290 1.00 90.88 100 ASN A CA 1
ATOM 811 C C . ASN A 1 100 ? 6.220 -14.641 -7.451 1.00 90.88 100 ASN A C 1
ATOM 813 O O . ASN A 1 100 ? 5.393 -15.550 -7.456 1.00 90.88 100 ASN A O 1
ATOM 817 N N . LEU A 1 101 ? 5.881 -13.355 -7.588 1.00 91.12 101 LEU A N 1
ATOM 818 C CA . LEU A 1 101 ? 4.506 -12.914 -7.805 1.00 91.12 101 LEU A CA 1
ATOM 819 C C . LEU A 1 101 ? 3.981 -13.414 -9.154 1.00 91.12 101 LEU A C 1
ATOM 821 O O . LEU A 1 101 ? 2.896 -13.979 -9.210 1.00 91.12 101 LEU A O 1
ATOM 825 N N . PHE A 1 102 ? 4.768 -13.269 -10.219 1.00 93.31 102 PHE A N 1
ATOM 826 C CA . PHE A 1 102 ? 4.419 -13.764 -11.548 1.00 93.31 102 PHE A CA 1
ATOM 827 C C . PHE A 1 102 ? 4.214 -15.285 -11.558 1.00 93.31 102 PHE A C 1
ATOM 829 O O . PHE A 1 102 ? 3.198 -15.771 -12.047 1.00 93.31 102 PHE A O 1
ATOM 836 N N . PHE A 1 103 ? 5.130 -16.040 -10.947 1.00 94.38 103 PHE A N 1
ATOM 837 C CA . PHE A 1 103 ? 5.012 -17.488 -10.800 1.00 94.38 103 PHE A CA 1
ATOM 838 C C . PHE A 1 103 ? 3.746 -17.875 -10.032 1.00 94.38 103 PHE A C 1
ATOM 840 O O . PHE A 1 103 ? 3.024 -18.776 -10.460 1.00 94.38 103 PHE A O 1
ATOM 847 N N . TYR A 1 104 ? 3.445 -17.183 -8.929 1.00 92.75 104 TYR A N 1
ATOM 848 C CA . TYR A 1 104 ? 2.225 -17.419 -8.163 1.00 92.75 104 TYR A CA 1
ATOM 849 C C . TYR A 1 104 ? 0.971 -17.142 -8.995 1.00 92.75 104 TYR A C 1
ATOM 851 O O . TYR A 1 104 ? 0.072 -17.974 -9.012 1.00 92.75 104 TYR A O 1
ATOM 859 N N . LEU A 1 105 ? 0.922 -16.027 -9.727 1.00 92.94 105 LEU A N 1
ATOM 860 C CA . LEU A 1 105 ? -0.218 -15.695 -10.587 1.00 92.94 105 LEU A CA 1
ATOM 861 C C . LEU A 1 105 ? -0.446 -16.748 -11.678 1.00 92.94 105 LEU A C 1
ATOM 863 O O . LEU A 1 105 ? -1.588 -17.093 -11.960 1.00 92.94 105 LEU A O 1
ATOM 867 N N . LEU A 1 106 ? 0.626 -17.290 -12.260 1.00 95.06 106 LEU A N 1
ATOM 868 C CA . LEU A 1 106 ? 0.523 -18.308 -13.306 1.00 95.06 106 LEU A CA 1
ATOM 869 C C . LEU A 1 106 ? 0.163 -19.699 -12.781 1.00 95.06 106 LEU A C 1
ATOM 871 O O . LEU A 1 106 ? -0.512 -20.462 -13.464 1.00 95.06 106 LEU A O 1
ATOM 875 N N . THR A 1 107 ? 0.664 -20.066 -11.603 1.00 95.88 107 THR A N 1
ATOM 876 C CA . THR A 1 107 ? 0.628 -21.464 -11.139 1.00 95.88 107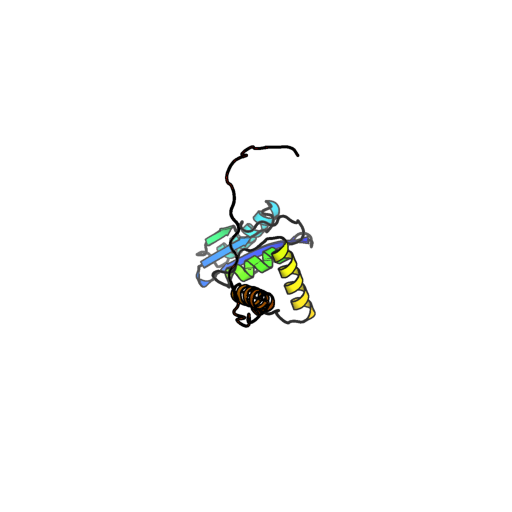 THR A CA 1
ATOM 877 C C . THR A 1 107 ? -0.263 -21.686 -9.927 1.00 95.88 107 THR A C 1
ATOM 879 O O . THR A 1 107 ? -0.521 -22.832 -9.567 1.00 95.88 107 THR A O 1
ATOM 882 N N . SER A 1 108 ? -0.702 -20.610 -9.269 1.00 92.88 108 SER A N 1
ATOM 883 C CA . SER A 1 108 ? -1.326 -20.628 -7.940 1.00 92.88 108 SER A CA 1
ATOM 884 C C . SER A 1 108 ? -0.476 -21.334 -6.871 1.00 92.88 108 SER A C 1
ATOM 886 O O . SER A 1 108 ? -0.999 -21.829 -5.874 1.00 92.88 108 SER A O 1
ATOM 888 N N . ARG A 1 109 ? 0.849 -21.406 -7.064 1.00 90.75 109 ARG A N 1
ATOM 889 C CA . ARG A 1 109 ? 1.797 -22.037 -6.134 1.00 90.75 109 ARG A CA 1
ATOM 890 C C . ARG A 1 109 ? 2.791 -21.014 -5.604 1.00 90.75 109 ARG A C 1
ATOM 892 O O . ARG A 1 109 ? 3.306 -20.182 -6.346 1.00 90.75 109 ARG A O 1
ATOM 899 N N . LEU A 1 110 ? 3.090 -21.099 -4.312 1.00 85.56 110 LEU A N 1
ATOM 900 C CA . LEU A 1 110 ? 4.136 -20.297 -3.682 1.00 85.56 110 LEU A CA 1
ATOM 901 C C . LEU A 1 110 ? 5.483 -21.009 -3.809 1.00 85.56 110 LEU A C 1
ATOM 903 O O . LEU A 1 110 ? 5.588 -22.206 -3.542 1.00 85.56 110 LEU A O 1
ATOM 907 N N . LEU A 1 111 ? 6.519 -20.264 -4.192 1.00 85.25 111 LEU A N 1
ATOM 908 C CA . LEU A 1 111 ? 7.884 -20.780 -4.155 1.00 85.25 111 LEU A CA 1
ATOM 909 C C . LEU A 1 111 ? 8.368 -20.882 -2.701 1.00 85.25 111 LEU A C 1
ATOM 911 O O . LEU A 1 111 ? 8.066 -19.991 -1.899 1.00 85.25 111 LEU A O 1
ATOM 915 N N . PRO A 1 112 ? 9.136 -21.929 -2.351 1.00 78.75 112 PRO A N 1
ATOM 916 C CA . PRO A 1 112 ? 9.725 -22.049 -1.026 1.00 78.75 112 PRO A CA 1
ATOM 917 C C . PRO A 1 112 ? 10.574 -20.824 -0.678 1.00 78.75 112 PRO A C 1
ATOM 919 O O . PRO A 1 112 ? 11.366 -20.335 -1.489 1.00 78.75 112 PRO A O 1
ATOM 922 N N . PHE A 1 113 ? 10.421 -20.331 0.549 1.00 69.19 113 PHE A N 1
ATOM 923 C CA . PHE A 1 113 ? 11.264 -19.263 1.068 1.00 69.19 113 PHE A CA 1
ATOM 924 C C . PHE A 1 113 ? 12.645 -19.825 1.427 1.00 69.19 113 PHE A C 1
ATOM 926 O O . PHE A 1 113 ? 12.791 -20.561 2.402 1.00 69.19 113 PHE A O 1
ATOM 933 N N . GLU A 1 114 ? 13.673 -19.469 0.658 1.00 62.12 114 GLU A N 1
ATOM 934 C CA . GLU A 1 114 ? 15.058 -19.783 1.018 1.00 62.12 114 GLU A CA 1
ATOM 935 C C . GLU A 1 114 ? 15.553 -18.754 2.041 1.00 62.12 114 GLU A C 1
ATOM 937 O O . GLU A 1 114 ? 15.982 -17.651 1.693 1.00 62.12 114 GLU A O 1
ATOM 942 N N . GLY A 1 115 ? 15.449 -19.089 3.326 1.00 58.97 115 GLY A N 1
ATOM 943 C CA . GLY A 1 115 ? 16.006 -18.268 4.399 1.00 58.97 115 GLY A CA 1
ATOM 944 C C . GLY A 1 115 ? 17.545 -18.319 4.459 1.00 58.97 115 GLY A C 1
ATOM 945 O O . GLY A 1 115 ? 18.167 -19.211 3.872 1.00 58.97 115 GLY A O 1
ATOM 946 N N . PRO A 1 116 ? 18.187 -17.428 5.242 1.00 57.94 116 PRO A N 1
ATOM 947 C CA . PRO A 1 116 ? 19.652 -17.361 5.392 1.00 57.94 116 PRO A CA 1
ATOM 948 C C . PRO A 1 116 ? 20.322 -18.680 5.845 1.00 57.94 116 PRO A C 1
ATOM 950 O O . PRO A 1 116 ? 21.519 -18.892 5.624 1.00 57.94 116 PRO A O 1
ATOM 953 N N . LEU A 1 117 ? 19.560 -19.618 6.418 1.00 49.16 117 LEU A N 1
ATOM 954 C CA . LEU A 1 117 ? 20.052 -20.946 6.795 1.00 49.16 117 LEU A CA 1
ATOM 955 C C . LEU A 1 117 ? 20.451 -21.815 5.586 1.00 49.16 117 LEU A C 1
ATOM 957 O O . LEU A 1 117 ? 21.415 -22.575 5.683 1.00 49.16 117 LEU A O 1
ATOM 961 N N . GLN A 1 118 ? 19.793 -21.677 4.429 1.00 50.06 118 GLN A N 1
ATOM 962 C CA . GLN A 1 118 ? 20.151 -22.452 3.229 1.00 50.06 118 GLN A CA 1
ATOM 963 C C . GLN A 1 118 ? 21.390 -21.904 2.518 1.00 50.06 118 GLN A C 1
ATOM 965 O O . GLN A 1 118 ? 22.200 -22.677 2.002 1.00 50.06 118 GLN A O 1
ATOM 970 N N . GLN A 1 119 ? 21.618 -20.590 2.572 1.00 49.94 119 GLN A N 1
ATOM 971 C CA . GLN A 1 119 ? 22.823 -19.985 2.005 1.00 49.94 119 GLN A CA 1
ATOM 972 C C . GLN A 1 119 ? 24.079 -20.430 2.769 1.00 49.94 119 GLN A C 1
ATOM 974 O O . GLN A 1 119 ? 25.117 -20.704 2.165 1.00 49.94 119 GLN A O 1
ATOM 979 N N . THR A 1 120 ? 23.967 -20.636 4.085 1.00 45.28 120 THR A N 1
ATOM 980 C CA . THR A 1 120 ? 25.055 -21.192 4.906 1.00 45.28 120 THR A CA 1
ATOM 981 C C . THR A 1 120 ? 25.385 -22.636 4.506 1.00 45.28 120 THR A C 1
ATOM 983 O O . THR A 1 120 ? 26.561 -22.988 4.377 1.00 45.28 120 THR A O 1
ATOM 986 N N . GLN A 1 121 ? 24.371 -23.461 4.221 1.00 50.47 121 GLN A N 1
ATOM 987 C CA . GLN A 1 121 ? 24.570 -24.850 3.793 1.00 50.47 121 GLN A CA 1
ATOM 988 C C . GLN A 1 121 ? 25.141 -24.965 2.372 1.00 50.47 121 GLN A C 1
ATOM 990 O O . GLN A 1 121 ? 26.053 -25.765 2.159 1.00 50.47 121 GLN A O 1
ATOM 995 N N . LEU A 1 122 ? 24.708 -24.130 1.417 1.00 52.94 122 LEU A N 1
ATOM 996 C CA . LEU A 1 122 ? 25.300 -24.103 0.071 1.00 52.94 122 LEU A CA 1
ATOM 997 C C . LEU A 1 122 ? 26.762 -23.635 0.097 1.00 52.94 122 LEU A C 1
ATOM 999 O O . LEU A 1 122 ? 27.616 -24.198 -0.593 1.00 52.94 122 LEU A O 1
ATOM 1003 N N . THR A 1 123 ? 27.084 -22.647 0.935 1.00 52.09 123 THR A N 1
ATOM 1004 C CA . THR A 1 123 ? 28.458 -22.136 1.064 1.00 52.09 123 THR A CA 1
ATOM 1005 C C . THR A 1 123 ? 29.375 -23.175 1.721 1.00 52.09 123 THR A C 1
ATOM 1007 O O . THR A 1 123 ? 30.509 -23.376 1.282 1.00 52.09 123 THR A O 1
ATOM 1010 N N . GLN A 1 124 ? 28.881 -23.914 2.723 1.00 52.25 124 GLN A N 1
ATOM 1011 C CA . GLN A 1 124 ? 29.614 -25.019 3.352 1.00 52.25 124 GLN 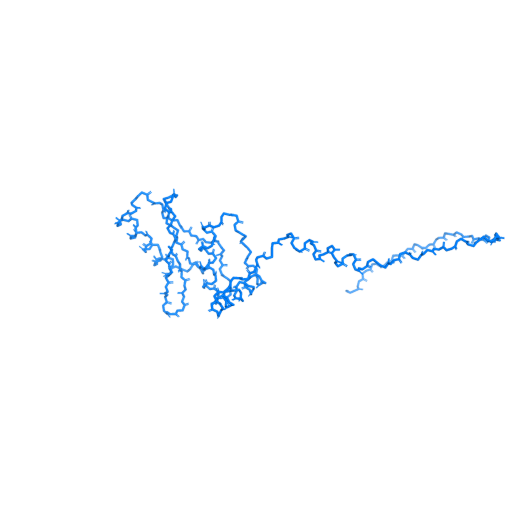A CA 1
ATOM 1012 C C . GLN A 1 124 ? 29.753 -26.243 2.433 1.00 52.25 124 GLN A C 1
ATOM 1014 O O . GLN A 1 124 ? 30.818 -26.864 2.410 1.00 52.25 124 GLN A O 1
ATOM 1019 N N . ALA A 1 125 ? 28.732 -26.568 1.635 1.00 52.12 125 ALA A N 1
ATOM 1020 C CA . ALA A 1 125 ? 28.794 -27.635 0.637 1.00 52.12 125 ALA A CA 1
ATOM 1021 C C . ALA A 1 125 ? 29.814 -27.315 -0.471 1.00 52.12 125 ALA A C 1
ATOM 1023 O O . ALA A 1 125 ? 30.618 -28.172 -0.843 1.00 52.12 125 ALA A O 1
ATOM 1024 N N . THR A 1 126 ? 29.865 -26.058 -0.922 1.00 53.66 126 THR A N 1
ATOM 1025 C CA . THR A 1 126 ? 30.858 -25.577 -1.899 1.00 53.66 126 THR A CA 1
ATOM 1026 C C . THR A 1 126 ? 32.277 -25.562 -1.309 1.00 53.66 126 THR A C 1
ATOM 1028 O O . THR A 1 126 ? 33.231 -25.972 -1.975 1.00 53.66 126 THR A O 1
ATOM 1031 N N . ARG A 1 127 ? 32.436 -25.209 -0.021 1.00 51.12 127 ARG A N 1
ATOM 1032 C CA . ARG A 1 127 ? 33.718 -25.324 0.711 1.00 51.12 127 ARG A CA 1
ATOM 1033 C C . ARG A 1 127 ? 34.174 -26.773 0.914 1.00 51.12 127 ARG A C 1
ATOM 1035 O O . ARG A 1 127 ? 35.371 -27.046 0.877 1.00 51.12 127 ARG A O 1
ATOM 1042 N N . ARG A 1 128 ? 33.249 -27.717 1.126 1.00 53.03 128 ARG A N 1
ATOM 1043 C CA . ARG A 1 128 ? 33.576 -29.153 1.226 1.00 53.03 128 ARG A CA 1
ATOM 1044 C C . ARG A 1 128 ? 33.974 -29.743 -0.128 1.00 53.03 128 ARG A C 1
ATOM 1046 O O . ARG A 1 128 ? 34.916 -30.525 -0.160 1.00 53.03 128 ARG A O 1
ATOM 1053 N N . LYS A 1 129 ? 33.343 -29.325 -1.233 1.00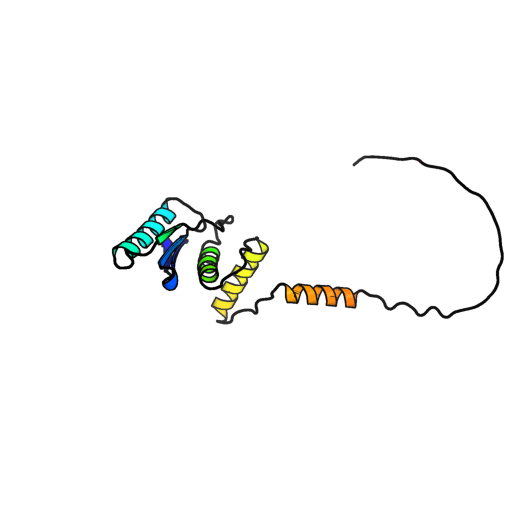 53.78 129 LYS A N 1
ATOM 1054 C CA . LYS A 1 129 ? 33.715 -29.754 -2.598 1.00 53.78 129 LYS A CA 1
ATOM 1055 C C . LYS A 1 129 ? 35.067 -29.210 -3.084 1.00 53.78 129 LYS A C 1
ATOM 1057 O O . LYS A 1 129 ? 35.665 -29.812 -3.966 1.00 53.78 129 LYS A O 1
ATOM 1062 N N . THR A 1 130 ? 35.571 -28.113 -2.514 1.00 48.03 130 THR A N 1
ATOM 1063 C CA . THR A 1 130 ? 36.847 -27.484 -2.921 1.00 48.03 130 THR A CA 1
ATOM 1064 C C . THR A 1 130 ? 38.062 -27.896 -2.081 1.00 48.03 130 THR A C 1
ATOM 1066 O O . THR A 1 130 ? 39.192 -27.558 -2.439 1.00 48.03 130 THR A O 1
ATOM 1069 N N . ARG A 1 131 ? 37.900 -28.688 -1.008 1.00 46.91 131 ARG A N 1
ATOM 1070 C CA . ARG A 1 131 ? 39.054 -29.310 -0.331 1.00 46.91 131 ARG A CA 1
ATOM 1071 C C . ARG A 1 131 ? 39.556 -30.496 -1.157 1.00 46.91 131 ARG A C 1
ATOM 1073 O O . ARG A 1 131 ? 39.020 -31.595 -1.056 1.00 46.91 131 ARG A O 1
ATOM 1080 N N . ARG A 1 132 ? 40.633 -30.283 -1.925 1.00 49.78 132 ARG A N 1
ATOM 1081 C CA . ARG A 1 132 ? 41.462 -31.381 -2.453 1.00 49.78 132 ARG A CA 1
ATOM 1082 C C . ARG A 1 132 ? 41.867 -32.315 -1.296 1.00 49.78 132 ARG A C 1
ATOM 1084 O O . ARG A 1 132 ? 42.272 -31.810 -0.242 1.00 49.78 132 ARG A O 1
ATOM 1091 N N . PRO A 1 133 ? 41.793 -33.647 -1.460 1.00 45.59 133 PRO A N 1
ATOM 1092 C CA . PRO A 1 133 ? 42.300 -34.570 -0.454 1.00 45.59 133 PRO A CA 1
ATOM 1093 C C . PRO A 1 133 ? 43.807 -34.345 -0.264 1.00 45.59 133 PRO A C 1
ATOM 1095 O O . PRO A 1 133 ? 44.556 -34.227 -1.235 1.00 45.59 133 PRO A O 1
ATOM 1098 N N . ARG A 1 134 ? 44.258 -34.246 0.996 1.00 48.59 134 ARG A N 1
ATOM 1099 C CA . ARG A 1 134 ? 45.690 -34.219 1.331 1.00 48.59 134 ARG A CA 1
ATOM 1100 C C . ARG A 1 134 ? 46.298 -35.538 0.856 1.00 48.59 134 ARG A C 1
ATOM 1102 O O . ARG A 1 134 ? 45.927 -36.591 1.366 1.00 48.59 134 ARG A O 1
ATOM 1109 N N . ALA A 1 135 ? 47.220 -35.468 -0.101 1.00 44.84 135 ALA A N 1
ATOM 1110 C CA . ALA A 1 135 ? 48.023 -36.612 -0.501 1.00 44.84 135 ALA A CA 1
ATOM 1111 C C . ALA A 1 135 ? 48.766 -37.158 0.728 1.00 44.84 135 ALA A C 1
ATOM 1113 O O . ALA A 1 135 ? 49.432 -36.410 1.446 1.00 44.84 135 ALA A O 1
ATOM 1114 N N . ALA A 1 136 ? 48.618 -38.456 0.987 1.00 48.41 136 ALA A N 1
ATOM 1115 C CA . ALA A 1 136 ? 49.367 -39.148 2.021 1.00 48.41 136 ALA A CA 1
ATOM 1116 C C . ALA A 1 136 ? 50.836 -39.230 1.586 1.00 48.41 136 ALA A C 1
ATOM 1118 O O . ALA A 1 136 ? 51.202 -40.035 0.728 1.00 48.41 136 ALA A O 1
ATOM 1119 N N . THR A 1 137 ? 51.690 -38.380 2.152 1.00 40.88 137 THR A N 1
ATOM 1120 C CA . THR A 1 137 ? 53.130 -38.432 1.897 1.00 40.88 137 THR A CA 1
ATOM 1121 C C . THR A 1 137 ? 53.704 -39.676 2.574 1.00 40.88 137 THR A C 1
ATOM 1123 O O . THR A 1 137 ? 53.888 -39.714 3.792 1.00 40.88 137 THR A O 1
ATOM 1126 N N . ARG A 1 138 ? 53.980 -40.720 1.782 1.00 40.06 138 ARG A N 1
ATOM 1127 C CA . ARG A 1 138 ? 54.801 -41.867 2.193 1.00 40.06 138 ARG A CA 1
ATOM 1128 C C . ARG A 1 138 ? 56.160 -41.352 2.678 1.00 40.06 138 ARG A C 1
ATOM 1130 O O . ARG A 1 138 ? 56.888 -40.705 1.928 1.00 40.06 138 ARG A O 1
ATOM 1137 N N . ARG A 1 139 ? 56.501 -41.643 3.937 1.00 41.81 139 ARG A N 1
ATOM 1138 C CA . ARG A 1 139 ? 57.835 -41.410 4.505 1.00 41.81 139 ARG A CA 1
ATOM 1139 C C . ARG A 1 139 ? 58.855 -42.256 3.742 1.00 41.81 139 ARG A C 1
ATOM 1141 O O . ARG A 1 139 ? 58.835 -43.476 3.858 1.00 41.81 139 ARG A O 1
ATOM 1148 N N . PHE A 1 140 ? 59.766 -41.607 3.025 1.00 37.19 140 PHE A N 1
ATOM 1149 C CA . PHE A 1 140 ? 61.020 -42.214 2.589 1.00 37.19 140 PHE A CA 1
ATOM 1150 C C . PHE A 1 140 ? 62.173 -41.584 3.374 1.00 37.19 140 PHE A C 1
ATOM 1152 O O . PHE A 1 140 ? 62.416 -40.380 3.319 1.00 37.19 140 PHE A O 1
ATOM 1159 N N . HIS A 1 141 ? 62.866 -42.414 4.150 1.00 37.03 141 HIS A N 1
ATOM 1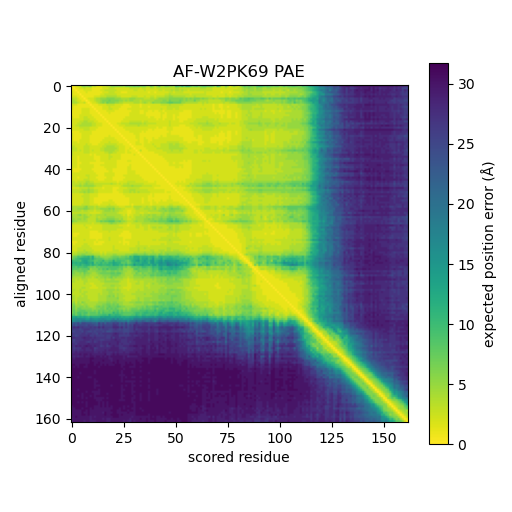160 C CA . HIS A 1 141 ? 64.137 -42.085 4.779 1.00 37.03 141 HIS A CA 1
ATOM 1161 C C . HIS A 1 141 ? 65.263 -42.210 3.746 1.00 37.03 141 HIS A C 1
ATOM 1163 O O . HIS A 1 141 ? 65.501 -43.317 3.274 1.00 37.03 141 HIS A O 1
ATOM 1169 N N . ARG A 1 142 ? 66.037 -41.140 3.500 1.00 36.53 142 ARG A N 1
ATOM 1170 C CA . ARG A 1 142 ? 67.513 -41.222 3.541 1.00 36.53 142 ARG A CA 1
ATOM 1171 C C . ARG A 1 142 ? 68.236 -39.875 3.387 1.00 36.53 142 ARG A C 1
ATOM 1173 O O . ARG A 1 142 ? 68.057 -39.163 2.415 1.00 36.53 142 ARG A O 1
ATOM 1180 N N . ARG A 1 143 ? 69.151 -39.685 4.346 1.00 34.38 143 ARG A N 1
ATOM 1181 C CA . ARG A 1 143 ? 70.491 -39.066 4.315 1.00 34.38 143 ARG A CA 1
ATOM 1182 C C . ARG A 1 143 ? 70.686 -37.582 3.954 1.00 34.38 143 ARG A C 1
ATOM 1184 O O . ARG A 1 143 ? 70.496 -37.128 2.838 1.00 34.38 143 ARG A O 1
ATOM 1191 N N . ARG A 1 144 ? 71.250 -36.905 4.965 1.00 38.84 144 ARG A N 1
ATOM 1192 C CA . ARG A 1 144 ? 71.941 -35.611 4.981 1.00 38.84 144 ARG A CA 1
ATOM 1193 C C . ARG A 1 144 ? 72.979 -35.465 3.858 1.00 38.84 144 ARG A C 1
ATOM 1195 O O . ARG A 1 144 ? 73.844 -36.326 3.727 1.00 38.84 144 ARG A O 1
ATOM 1202 N N . SER A 1 145 ? 73.034 -34.281 3.260 1.00 35.41 145 SER A N 1
ATOM 1203 C CA . SER A 1 145 ? 74.295 -33.581 3.002 1.00 35.41 145 SER A CA 1
ATOM 1204 C C . SER A 1 145 ? 74.074 -32.072 3.148 1.00 35.41 145 SER A C 1
ATOM 1206 O O . SER A 1 145 ? 72.981 -31.547 2.956 1.00 35.41 145 SER A O 1
ATOM 1208 N N . ARG A 1 146 ? 75.104 -31.410 3.663 1.00 38.06 146 ARG A N 1
ATOM 1209 C CA . ARG A 1 146 ? 75.120 -30.079 4.266 1.00 38.06 146 ARG A CA 1
ATOM 1210 C C . ARG A 1 146 ? 75.982 -29.209 3.366 1.00 38.06 146 ARG A C 1
ATOM 1212 O O . ARG A 1 146 ? 77.165 -29.511 3.266 1.00 38.06 146 ARG A O 1
ATOM 1219 N N . ILE A 1 147 ? 75.449 -28.138 2.783 1.00 37.78 147 ILE A N 1
ATOM 1220 C CA . ILE A 1 147 ? 76.273 -27.060 2.219 1.00 37.78 147 ILE A CA 1
ATOM 1221 C C . ILE A 1 147 ? 75.681 -25.716 2.655 1.00 37.78 147 ILE A C 1
ATOM 1223 O O . ILE A 1 147 ? 74.492 -25.451 2.507 1.00 37.78 147 ILE A O 1
ATOM 1227 N N . LYS A 1 148 ? 76.542 -24.930 3.304 1.00 38.12 148 LYS A N 1
ATOM 1228 C CA . LYS A 1 148 ? 76.340 -23.558 3.780 1.00 38.12 148 LYS A CA 1
ATOM 1229 C C . LYS A 1 148 ? 76.352 -22.607 2.572 1.00 38.12 148 LYS A C 1
ATOM 1231 O O . LYS A 1 148 ? 77.137 -22.852 1.668 1.00 38.12 148 LYS A O 1
ATOM 1236 N N . SER A 1 149 ? 75.639 -21.478 2.618 1.00 37.22 149 SER A N 1
ATOM 1237 C CA . SER A 1 149 ? 76.260 -20.169 2.907 1.00 37.22 149 SER A CA 1
ATOM 1238 C C . SER A 1 149 ? 75.343 -18.967 2.597 1.00 37.22 149 SER A C 1
ATOM 1240 O O . SER A 1 149 ? 74.699 -18.928 1.556 1.00 37.22 149 SER A O 1
ATOM 1242 N N . ILE A 1 150 ? 75.439 -17.983 3.498 1.00 35.97 150 ILE A N 1
ATOM 1243 C CA . ILE A 1 150 ? 75.443 -16.524 3.280 1.00 35.97 150 ILE A CA 1
ATOM 1244 C C . ILE A 1 150 ? 74.099 -15.779 3.185 1.00 35.97 150 ILE A C 1
ATOM 1246 O O . ILE A 1 150 ? 73.070 -16.256 2.728 1.00 35.97 150 ILE A O 1
ATOM 1250 N N . SER A 1 151 ? 74.164 -14.595 3.787 1.00 35.12 151 SER A N 1
ATOM 1251 C CA . SER A 1 151 ? 73.146 -13.769 4.410 1.00 35.12 151 SER A CA 1
ATOM 1252 C C . SER A 1 151 ? 72.928 -12.436 3.692 1.00 35.12 151 SER A C 1
ATOM 1254 O O . SER A 1 151 ? 73.881 -11.904 3.136 1.00 35.12 151 SER A O 1
ATOM 1256 N N . LYS A 1 152 ? 71.766 -11.832 3.987 1.00 33.31 152 LYS A N 1
ATOM 1257 C CA . LYS A 1 152 ? 71.462 -10.387 4.100 1.00 33.31 152 LYS A CA 1
ATOM 1258 C C . LYS A 1 152 ? 71.504 -9.499 2.839 1.00 33.31 152 LYS A C 1
ATOM 1260 O O . LYS A 1 152 ? 72.493 -9.448 2.128 1.00 33.31 152 LYS A O 1
ATOM 1265 N N . ALA A 1 153 ? 70.483 -8.630 2.809 1.00 29.45 153 ALA A N 1
ATOM 1266 C CA . ALA A 1 153 ? 70.436 -7.254 2.290 1.00 29.45 153 ALA A CA 1
ATOM 1267 C C . ALA A 1 153 ? 69.659 -7.017 0.979 1.00 29.45 153 ALA A C 1
ATOM 1269 O O . ALA A 1 153 ? 69.598 -7.883 0.118 1.00 29.45 153 ALA A O 1
ATOM 1270 N N . ALA A 1 154 ? 69.104 -5.795 0.898 1.00 38.41 154 ALA A N 1
ATOM 1271 C CA . ALA A 1 154 ? 68.168 -5.208 -0.077 1.00 38.41 154 ALA A CA 1
ATOM 1272 C C . ALA A 1 154 ? 66.693 -5.619 0.148 1.00 38.41 154 ALA A C 1
ATOM 1274 O O . ALA A 1 154 ? 66.280 -6.699 -0.248 1.00 38.41 154 ALA A O 1
ATOM 1275 N N . ALA A 1 155 ? 65.830 -4.897 0.875 1.00 34.78 155 ALA A N 1
ATOM 1276 C CA . ALA A 1 155 ? 65.654 -3.448 1.048 1.00 34.78 155 ALA A CA 1
ATOM 1277 C C . ALA A 1 155 ? 65.445 -2.691 -0.280 1.00 34.78 155 ALA A C 1
ATOM 1279 O O . ALA A 1 155 ? 66.200 -2.902 -1.221 1.00 34.78 155 ALA A O 1
ATOM 1280 N N . TYR A 1 156 ? 64.456 -1.785 -0.260 1.00 33.34 156 TYR A N 1
ATOM 1281 C CA . TYR A 1 156 ? 63.913 -0.901 -1.313 1.00 33.34 156 TYR A CA 1
ATOM 1282 C C . TYR A 1 156 ? 62.766 -1.515 -2.144 1.00 33.34 156 TYR A C 1
ATOM 1284 O O . TYR A 1 156 ? 62.956 -2.511 -2.826 1.00 33.34 156 TYR A O 1
ATOM 1292 N N . ALA A 1 157 ? 61.495 -1.128 -1.968 1.00 32.44 157 ALA A N 1
ATOM 1293 C CA . ALA A 1 157 ? 60.831 0.188 -2.078 1.00 32.44 157 ALA A CA 1
ATOM 1294 C C . ALA A 1 157 ? 60.549 0.609 -3.533 1.00 32.44 157 ALA A C 1
ATOM 1296 O O . ALA A 1 157 ? 61.483 0.888 -4.272 1.00 32.44 157 ALA A O 1
ATOM 1297 N N . LEU A 1 158 ? 59.254 0.669 -3.879 1.00 38.31 158 LEU A N 1
ATOM 1298 C CA . LEU A 1 158 ? 58.579 1.476 -4.919 1.00 38.31 158 LEU A CA 1
ATOM 1299 C C . LEU A 1 158 ? 57.104 1.011 -4.899 1.00 38.31 158 LEU A C 1
ATOM 1301 O O . LEU A 1 158 ? 56.817 -0.114 -5.285 1.00 38.31 158 LEU A O 1
ATOM 1305 N N . ALA A 1 159 ? 56.152 1.654 -4.219 1.00 35.28 159 ALA A N 1
ATOM 1306 C CA . ALA A 1 159 ? 55.645 3.016 -4.390 1.00 35.28 159 ALA A CA 1
ATOM 1307 C C . ALA A 1 159 ? 55.241 3.334 -5.843 1.00 35.28 159 ALA A C 1
ATOM 1309 O O . ALA A 1 159 ? 56.079 3.727 -6.642 1.00 35.28 159 ALA A O 1
ATOM 1310 N N . SER A 1 160 ? 53.926 3.240 -6.080 1.00 30.45 160 SER A N 1
ATOM 1311 C CA . SER A 1 160 ? 53.118 4.140 -6.921 1.00 30.45 160 SER A CA 1
ATOM 1312 C C . SER A 1 160 ? 53.194 4.043 -8.457 1.00 30.45 160 SER A C 1
ATOM 1314 O O . SER A 1 160 ? 54.260 3.855 -9.028 1.00 30.45 160 SER A O 1
ATOM 1316 N N . LEU A 1 161 ? 52.023 4.320 -9.070 1.00 38.44 161 LEU A N 1
ATOM 1317 C CA . LEU A 1 161 ? 51.631 4.400 -10.499 1.00 38.44 161 LEU A CA 1
ATOM 1318 C C . LEU A 1 161 ? 51.187 3.043 -11.084 1.00 38.44 161 LEU A C 1
ATOM 1320 O O . LEU A 1 161 ? 51.998 2.133 -11.194 1.00 38.44 161 LEU A O 1
ATOM 1324 N N . ILE A 1 162 ? 49.921 2.798 -11.448 1.00 48.34 162 ILE A N 1
ATOM 1325 C CA . ILE A 1 162 ? 48.847 3.626 -12.043 1.00 48.34 162 ILE A CA 1
ATOM 1326 C C . ILE A 1 162 ? 47.496 3.244 -11.424 1.00 48.34 162 ILE A C 1
ATOM 1328 O O . ILE A 1 162 ? 47.302 2.035 -11.161 1.00 48.34 162 ILE A O 1
#

Radius of gyration: 30.07 Å; Cα contacts (8 Å, |Δi|>4): 155; chains: 1; bounding box: 94×56×32 Å